Protein AF-A0A6J7KCY2-F1 (afdb_monomer)

Structure (mmCIF, N/CA/C/O backbone):
data_AF-A0A6J7KCY2-F1
#
_entry.id   AF-A0A6J7KCY2-F1
#
loop_
_atom_site.group_PDB
_atom_site.id
_atom_site.type_symbol
_atom_site.label_atom_id
_atom_site.label_alt_id
_atom_site.label_comp_id
_atom_site.label_asym_id
_atom_site.label_entity_id
_atom_site.label_seq_id
_atom_site.pdbx_PDB_ins_code
_atom_site.Cartn_x
_atom_site.Cartn_y
_atom_site.Cartn_z
_atom_site.occupancy
_atom_site.B_iso_or_equiv
_atom_site.auth_seq_id
_atom_site.auth_comp_id
_atom_site.auth_asym_id
_atom_site.auth_atom_id
_atom_site.pdbx_PDB_model_num
ATOM 1 N N . MET A 1 1 ? 3.128 -39.419 35.423 1.00 52.62 1 MET A N 1
ATOM 2 C CA . MET A 1 1 ? 1.887 -39.333 34.613 1.00 52.62 1 MET A CA 1
ATOM 3 C C . MET A 1 1 ? 1.177 -38.046 35.003 1.00 52.62 1 MET A C 1
ATOM 5 O O . MET A 1 1 ? 1.299 -37.689 36.165 1.00 52.62 1 MET A O 1
ATOM 9 N N . GLN A 1 2 ? 0.465 -37.407 34.064 1.00 46.69 2 GLN A N 1
ATOM 10 C CA . GLN A 1 2 ? 0.163 -35.960 33.963 1.00 46.69 2 GLN A CA 1
ATOM 11 C C . GLN A 1 2 ? 1.344 -35.235 33.286 1.00 46.69 2 GLN A C 1
ATOM 13 O O . GLN A 1 2 ? 2.259 -34.784 33.949 1.00 46.69 2 GLN A O 1
ATOM 18 N N . GLY A 1 3 ? 1.524 -35.272 31.964 1.00 44.16 3 GLY A N 1
ATOM 19 C CA . GLY A 1 3 ? 0.511 -35.259 30.910 1.00 44.16 3 GLY A CA 1
ATOM 20 C C . GLY A 1 3 ? 0.140 -33.823 30.548 1.00 44.16 3 GLY A C 1
ATOM 21 O O . GLY A 1 3 ? -1.040 -33.536 30.386 1.00 44.16 3 GLY A O 1
ATOM 22 N N . GLU A 1 4 ? 1.128 -32.922 30.491 1.00 51.62 4 GLU A N 1
ATOM 23 C CA . GLU A 1 4 ? 0.928 -31.575 29.969 1.00 51.62 4 GLU A CA 1
ATOM 24 C C . GLU A 1 4 ? 0.398 -31.686 28.543 1.00 51.62 4 GLU A C 1
ATOM 26 O O . GLU A 1 4 ? 1.008 -32.269 27.642 1.00 51.62 4 GLU A O 1
ATOM 31 N N . SER A 1 5 ? -0.835 -31.221 28.411 1.00 42.41 5 SER A N 1
ATOM 32 C CA . SER A 1 5 ? -1.653 -31.310 27.224 1.00 42.41 5 SER A CA 1
ATOM 33 C C . SER A 1 5 ? -0.936 -30.640 26.053 1.00 42.41 5 SER A C 1
ATOM 35 O O . SER A 1 5 ? -0.891 -29.417 25.940 1.00 42.41 5 SER A O 1
ATOM 37 N N . ARG A 1 6 ? -0.397 -31.454 25.139 1.00 50.06 6 ARG A N 1
ATOM 38 C CA . ARG A 1 6 ? 0.137 -31.052 23.824 1.00 50.06 6 ARG A CA 1
ATOM 39 C C . ARG A 1 6 ? -0.973 -30.579 22.862 1.00 50.06 6 ARG A C 1
ATOM 41 O O . ARG A 1 6 ? -0.906 -30.831 21.666 1.00 50.06 6 ARG A O 1
ATOM 48 N N . LEU A 1 7 ? -2.006 -29.914 23.380 1.00 42.19 7 LEU A N 1
ATOM 49 C CA . LEU A 1 7 ? -3.145 -29.370 22.629 1.00 42.19 7 LEU A CA 1
ATOM 50 C C . LEU A 1 7 ? -3.118 -27.839 22.526 1.00 42.19 7 LEU A C 1
ATOM 52 O O . LEU A 1 7 ? -4.078 -27.250 22.049 1.00 42.19 7 LEU A O 1
ATOM 56 N N . ALA A 1 8 ? -2.023 -27.183 22.915 1.00 47.41 8 ALA A N 1
ATOM 57 C CA . ALA A 1 8 ? -1.848 -25.744 22.695 1.00 47.41 8 ALA A CA 1
ATOM 58 C C . ALA A 1 8 ? -1.149 -25.396 21.362 1.00 47.41 8 ALA A C 1
ATOM 60 O O . ALA A 1 8 ? -0.884 -24.226 21.112 1.00 47.41 8 ALA A O 1
ATOM 61 N N . LEU A 1 9 ? -0.839 -26.377 20.500 1.00 44.78 9 LEU A N 1
ATOM 62 C CA . LEU A 1 9 ? -0.024 -26.141 19.293 1.00 44.78 9 LEU A CA 1
ATOM 63 C C . LEU A 1 9 ? -0.741 -26.396 17.954 1.00 44.78 9 LEU A C 1
ATOM 65 O O . LEU A 1 9 ? -0.124 -26.272 16.904 1.00 44.78 9 LEU A O 1
ATOM 69 N N . LEU A 1 10 ? -2.032 -26.742 17.950 1.00 41.16 10 LEU A N 1
ATOM 70 C CA . LEU A 1 10 ? -2.735 -27.156 16.721 1.00 41.16 10 LEU A CA 1
ATOM 71 C C . LEU A 1 10 ? -4.069 -26.436 16.487 1.00 41.16 10 LEU A C 1
ATOM 73 O O . LEU A 1 10 ? -4.996 -27.003 15.924 1.00 41.16 10 LEU A O 1
ATOM 77 N N . LEU A 1 11 ? -4.156 -25.165 16.885 1.00 39.88 11 LEU A N 1
ATOM 78 C CA . LEU A 1 11 ? -5.291 -24.282 16.573 1.00 39.88 11 LEU A CA 1
ATOM 79 C C . LEU A 1 11 ? -4.840 -22.891 16.085 1.00 39.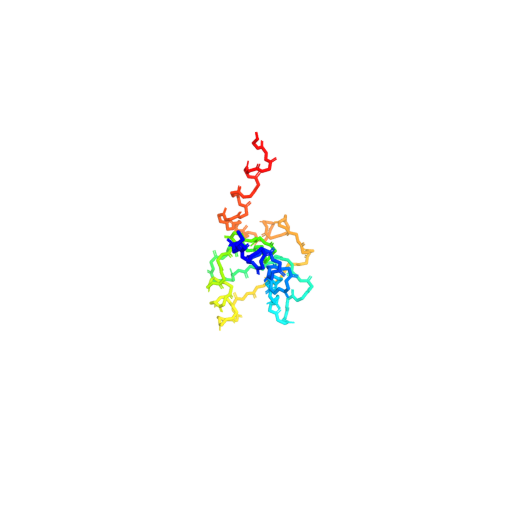88 11 LEU A C 1
ATOM 81 O O . LEU A 1 11 ? -5.555 -21.912 16.236 1.00 39.88 11 LEU A O 1
ATOM 85 N N . SER A 1 12 ? -3.659 -22.795 15.464 1.00 46.16 12 SER A N 1
ATOM 86 C CA . SER A 1 12 ? -3.222 -21.580 14.742 1.00 46.16 12 SER A CA 1
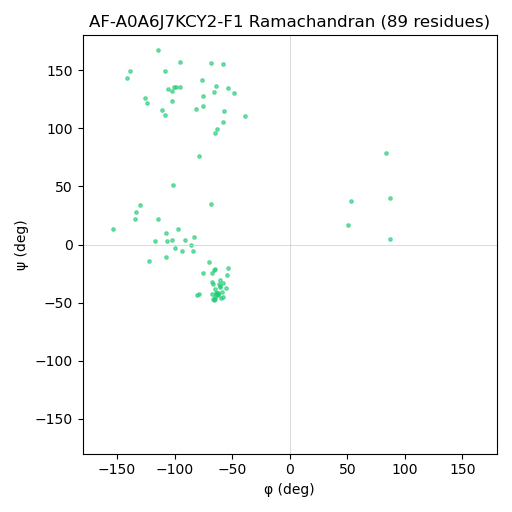ATOM 87 C C . SER A 1 12 ? -3.356 -21.704 13.216 1.00 46.16 12 SER A C 1
ATOM 89 O O . SER A 1 12 ? -2.972 -20.801 12.482 1.00 46.16 12 SER A O 1
ATOM 91 N N . LEU A 1 13 ? -3.900 -22.816 12.718 1.00 43.16 13 LEU A N 1
ATOM 92 C CA . LEU A 1 13 ? -3.958 -23.138 11.285 1.00 43.16 13 LEU A CA 1
ATOM 93 C C . LEU A 1 13 ? -5.293 -22.773 10.612 1.00 43.16 13 LEU A C 1
ATOM 95 O O . LEU A 1 13 ? -5.553 -23.226 9.504 1.00 43.16 13 LEU A O 1
ATOM 99 N N . GLY A 1 14 ? -6.147 -21.975 11.263 1.00 39.53 14 GLY A N 1
ATOM 100 C CA . GLY A 1 14 ? -7.540 -21.821 10.829 1.00 39.53 14 GLY A CA 1
ATOM 101 C C . GLY A 1 14 ? -8.053 -20.423 10.480 1.00 39.53 14 GLY A C 1
ATOM 102 O O . GLY A 1 14 ? -9.139 -20.369 9.919 1.00 39.53 14 GLY A O 1
ATOM 103 N N . PHE A 1 15 ? -7.378 -19.309 10.815 1.00 46.31 15 PHE A N 1
ATOM 104 C CA . PHE A 1 15 ? -8.101 -18.015 10.831 1.00 46.31 15 PHE A CA 1
ATOM 105 C C . PHE A 1 15 ? -7.319 -16.702 10.608 1.00 46.31 15 PHE A C 1
ATOM 107 O O . PHE A 1 15 ? -7.882 -15.641 10.846 1.00 46.31 15 PHE A O 1
ATOM 114 N N . TYR A 1 16 ? -6.065 -16.712 10.140 1.00 46.16 16 TYR A N 1
ATOM 115 C CA . TYR A 1 16 ? -5.296 -15.464 9.917 1.00 46.16 16 TYR A CA 1
ATOM 116 C C . TYR A 1 16 ? -4.952 -15.173 8.453 1.00 46.16 16 TYR A C 1
ATOM 118 O O . TYR A 1 16 ? -4.061 -14.379 8.164 1.00 46.16 16 TYR A O 1
ATOM 126 N N . ALA A 1 17 ? -5.698 -15.752 7.511 1.00 46.59 17 ALA A N 1
ATOM 127 C CA . ALA A 1 17 ? -5.868 -15.072 6.236 1.00 46.59 17 ALA A CA 1
ATOM 128 C C . ALA A 1 17 ? -6.599 -13.763 6.563 1.00 46.59 17 ALA A C 1
ATOM 130 O O . ALA A 1 17 ? -7.799 -13.797 6.842 1.00 46.59 17 ALA A O 1
ATOM 131 N N . MET A 1 18 ? -5.859 -12.647 6.649 1.00 56.03 18 MET A N 1
ATOM 132 C CA . MET A 1 18 ? -6.415 -11.291 6.689 1.00 56.03 18 MET A CA 1
ATOM 133 C C . MET A 1 18 ? -7.586 -11.2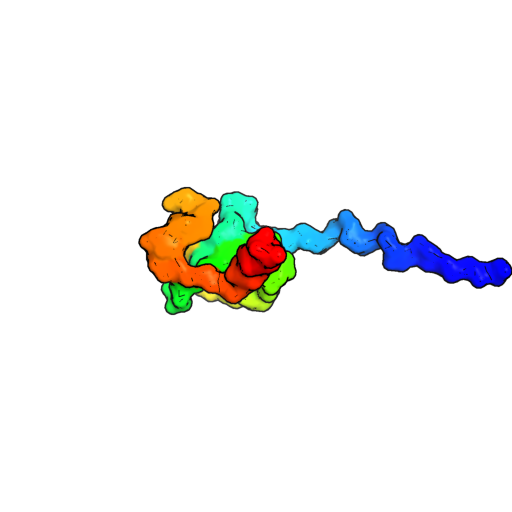94 5.719 1.00 56.03 18 MET A C 1
ATOM 135 O O . MET A 1 18 ? -7.383 -11.522 4.527 1.00 56.03 18 MET A O 1
ATOM 139 N N . SER A 1 19 ? -8.814 -11.195 6.227 1.00 57.00 19 SER A N 1
ATOM 140 C CA . SER A 1 19 ? -9.982 -11.196 5.357 1.00 57.00 19 SER A CA 1
ATOM 141 C C . SER A 1 19 ? -9.865 -9.934 4.522 1.00 57.00 19 SER A C 1
ATOM 143 O O . SER A 1 19 ? -10.155 -8.844 5.017 1.00 57.00 19 SER A O 1
ATOM 145 N N . ARG A 1 20 ? -9.315 -10.083 3.307 1.00 60.22 20 ARG A N 1
ATOM 146 C CA . ARG A 1 20 ? -9.110 -8.994 2.360 1.00 60.22 20 ARG A CA 1
ATOM 147 C C . ARG A 1 20 ? -10.433 -8.235 2.294 1.00 60.22 20 ARG A C 1
ATOM 149 O O . ARG A 1 20 ? -11.481 -8.881 2.181 1.00 60.22 20 ARG A O 1
ATOM 156 N N . PRO A 1 21 ? -10.431 -6.900 2.432 1.00 64.25 21 PRO A N 1
ATOM 157 C CA . PRO A 1 21 ? -11.676 -6.154 2.380 1.00 64.25 21 PRO A CA 1
ATOM 158 C C . PRO A 1 21 ? -12.407 -6.514 1.082 1.00 64.25 21 PRO A C 1
ATOM 160 O O . PRO A 1 21 ? -11.78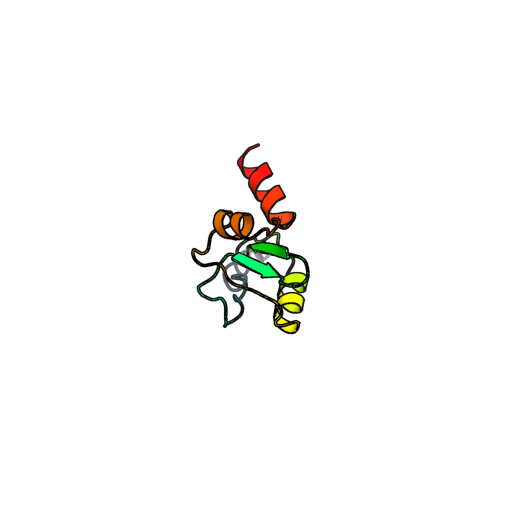1 -6.552 0.028 1.00 64.25 21 PRO A O 1
ATOM 163 N N . ILE A 1 22 ? -13.715 -6.781 1.151 1.00 57.72 22 ILE A N 1
ATOM 164 C CA . ILE A 1 22 ? -14.520 -7.412 0.077 1.00 57.72 22 ILE A CA 1
ATOM 165 C C . ILE A 1 22 ? -14.398 -6.695 -1.290 1.00 57.72 22 ILE A C 1
ATOM 167 O O . ILE A 1 22 ? -14.654 -7.275 -2.335 1.00 57.72 22 ILE A O 1
ATOM 171 N N . ARG A 1 23 ? -13.973 -5.425 -1.320 1.00 61.44 23 ARG A N 1
ATOM 172 C CA . ARG A 1 23 ? -13.738 -4.660 -2.561 1.00 61.44 23 ARG A CA 1
ATOM 173 C C . ARG A 1 23 ? -12.342 -4.841 -3.187 1.00 61.44 23 ARG A C 1
ATOM 175 O O . ARG A 1 23 ? -12.085 -4.228 -4.215 1.00 61.44 23 ARG A O 1
ATOM 182 N N . PHE A 1 24 ? -11.461 -5.638 -2.581 1.00 65.44 24 PHE A N 1
ATOM 183 C CA . PHE A 1 24 ? -10.046 -5.793 -2.953 1.00 65.44 24 PHE A CA 1
ATOM 184 C C . PHE A 1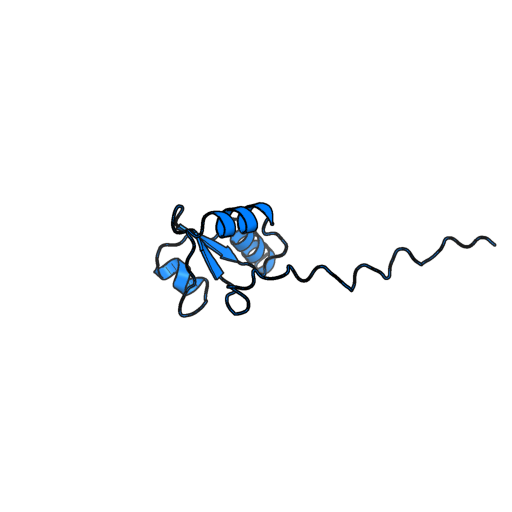 24 ? -9.600 -7.253 -2.996 1.00 65.44 24 PHE A C 1
ATOM 186 O O . PHE A 1 24 ? -8.411 -7.547 -2.905 1.00 65.44 24 PHE A O 1
ATOM 193 N N . GLU A 1 25 ? -10.536 -8.187 -3.149 1.00 69.31 25 GLU A N 1
ATOM 194 C CA . GLU A 1 25 ? -10.201 -9.610 -3.263 1.00 69.31 25 GLU A CA 1
ATOM 195 C C . GLU A 1 25 ? -9.187 -9.871 -4.392 1.00 69.31 25 GLU A C 1
ATOM 197 O O . GLU A 1 25 ? -8.373 -10.785 -4.276 1.00 69.31 25 GLU A O 1
ATOM 202 N N . GLU A 1 26 ? -9.156 -9.007 -5.413 1.00 77.19 26 GLU A N 1
ATOM 203 C CA . GLU A 1 26 ? -8.281 -9.097 -6.587 1.00 77.19 26 GLU A CA 1
ATOM 204 C C . GLU A 1 26 ? -7.121 -8.079 -6.611 1.00 77.19 26 GLU A C 1
ATOM 206 O O . GLU A 1 26 ? -6.370 -8.056 -7.584 1.00 77.19 26 GLU A O 1
ATOM 211 N N . ASN A 1 27 ? -6.944 -7.238 -5.579 1.00 85.75 27 ASN A N 1
ATOM 212 C CA . ASN A 1 27 ? -5.899 -6.204 -5.561 1.00 85.75 27 ASN A CA 1
ATOM 213 C C . ASN A 1 27 ? -4.973 -6.331 -4.346 1.00 85.75 27 ASN A C 1
ATOM 215 O O . ASN A 1 27 ? -5.416 -6.230 -3.205 1.00 85.75 27 ASN A O 1
ATOM 219 N N . GLN A 1 28 ? -3.678 -6.498 -4.606 1.00 92.25 28 GLN A N 1
ATOM 220 C CA . GLN A 1 28 ? -2.612 -6.507 -3.609 1.00 92.25 28 GLN A CA 1
ATOM 221 C C . GLN A 1 28 ? -2.211 -5.084 -3.202 1.00 92.25 28 GLN A C 1
ATOM 223 O O . GLN A 1 28 ? -2.038 -4.809 -2.013 1.00 92.25 28 GLN A O 1
ATOM 228 N N . PHE A 1 29 ? -2.070 -4.166 -4.168 1.00 94.69 29 PHE A N 1
ATOM 229 C CA . PHE A 1 29 ? -1.572 -2.818 -3.900 1.00 94.69 29 PHE A CA 1
ATOM 230 C C . PHE A 1 29 ? -2.696 -1.788 -3.871 1.00 94.69 29 PHE A C 1
ATOM 232 O O . PHE A 1 29 ? -3.417 -1.575 -4.849 1.00 94.69 29 PHE A O 1
ATOM 239 N N . VAL A 1 30 ? -2.789 -1.068 -2.753 1.00 95.12 30 VAL A N 1
ATOM 240 C CA . VAL A 1 30 ? -3.793 -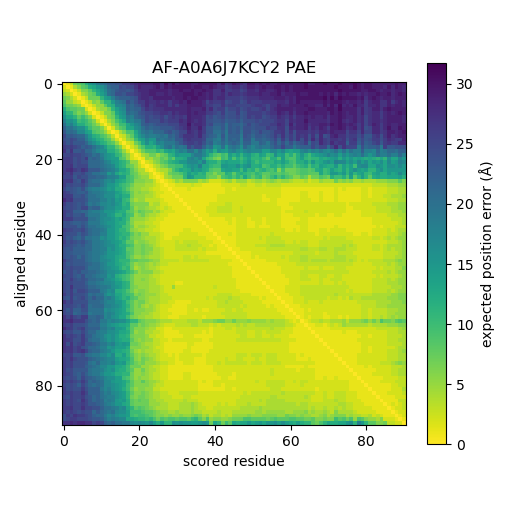0.018 -2.556 1.00 95.12 30 VAL A CA 1
ATOM 241 C C . VAL A 1 30 ? -3.118 1.282 -2.157 1.00 95.12 30 VAL A C 1
ATOM 243 O O . VAL A 1 30 ? -2.334 1.343 -1.212 1.00 95.12 30 VAL A O 1
ATOM 246 N N . GLY A 1 31 ? -3.415 2.339 -2.905 1.00 96.19 31 GLY A N 1
ATOM 247 C CA . GLY A 1 31 ? -2.916 3.680 -2.641 1.00 96.19 31 GLY A CA 1
ATOM 248 C C . GLY A 1 31 ? -3.902 4.505 -1.828 1.00 96.19 31 GLY A C 1
ATOM 249 O O . GLY A 1 31 ? -5.078 4.561 -2.177 1.00 96.19 31 GLY A O 1
ATOM 250 N N . ASP A 1 32 ? -3.430 5.220 -0.811 1.00 97.06 32 ASP A N 1
ATOM 251 C CA . ASP A 1 32 ? -4.188 6.299 -0.175 1.00 97.06 32 ASP A CA 1
ATOM 252 C C . ASP A 1 32 ? -4.069 7.583 -1.003 1.00 97.06 32 ASP A C 1
ATOM 254 O O . ASP A 1 32 ? -2.988 8.160 -1.160 1.00 97.06 32 ASP A O 1
ATOM 258 N N . LYS A 1 33 ? -5.203 8.061 -1.522 1.00 96.69 33 LYS A N 1
ATOM 259 C CA . LYS A 1 33 ? -5.280 9.262 -2.365 1.00 96.69 33 LYS A CA 1
ATOM 260 C C . LYS A 1 33 ? -4.922 10.540 -1.599 1.00 96.69 33 LYS A C 1
ATOM 262 O O . LYS A 1 33 ? -4.577 11.534 -2.232 1.00 96.69 33 LYS A O 1
ATOM 267 N N . ARG A 1 34 ? -5.023 10.538 -0.265 1.00 96.50 34 ARG A N 1
ATOM 268 C CA . ARG A 1 34 ? -4.756 11.701 0.599 1.00 96.50 34 ARG A CA 1
ATOM 269 C C . ARG A 1 34 ? -3.259 11.914 0.796 1.00 96.50 34 ARG A C 1
ATOM 271 O O . ARG A 1 34 ? -2.789 13.046 0.755 1.00 96.50 34 ARG A O 1
ATOM 278 N N . SER A 1 35 ? -2.526 10.824 1.005 1.00 96.81 35 SER A N 1
ATOM 279 C CA . SER A 1 35 ? -1.109 10.836 1.386 1.00 96.81 35 SER A CA 1
ATOM 280 C C . SER A 1 35 ? -0.158 10.410 0.260 1.00 96.81 35 SER A C 1
ATOM 282 O O . SER A 1 35 ? 1.052 10.596 0.387 1.00 96.81 35 SER A O 1
ATOM 284 N N . GLN A 1 36 ? -0.684 9.866 -0.845 1.00 97.56 36 GLN A N 1
ATOM 285 C CA . GLN A 1 36 ? 0.088 9.231 -1.920 1.00 97.56 36 GLN A CA 1
ATOM 286 C C . GLN A 1 36 ? 1.031 8.134 -1.401 1.00 97.56 36 GLN A C 1
ATOM 288 O O . GLN A 1 36 ? 2.151 7.962 -1.889 1.00 97.56 36 GLN A O 1
ATOM 293 N N . ILE A 1 37 ? 0.578 7.377 -0.401 1.00 98.00 37 ILE A N 1
ATOM 294 C CA . ILE A 1 37 ? 1.268 6.186 0.099 1.00 98.00 37 ILE A CA 1
ATOM 295 C C . ILE A 1 37 ? 0.604 4.944 -0.483 1.00 98.00 37 ILE A C 1
ATOM 297 O O . ILE A 1 37 ? -0.621 4.872 -0.540 1.00 98.00 37 ILE A O 1
ATOM 301 N N . VAL A 1 38 ? 1.407 3.983 -0.942 1.00 97.62 38 VAL A N 1
ATOM 302 C CA . VAL A 1 38 ? 0.933 2.658 -1.358 1.00 97.62 38 VAL A CA 1
ATOM 303 C C . VAL A 1 38 ? 1.217 1.630 -0.271 1.00 97.62 38 VAL A C 1
ATOM 305 O O . VAL A 1 38 ? 2.332 1.550 0.256 1.00 97.62 38 VAL A O 1
ATOM 308 N N . TYR A 1 39 ? 0.188 0.855 0.040 1.00 96.38 39 TYR A N 1
ATOM 309 C CA . TYR A 1 39 ? 0.196 -0.258 0.973 1.00 96.38 39 TYR A CA 1
ATOM 310 C C . TYR A 1 39 ? 0.101 -1.574 0.200 1.00 96.38 39 TYR A C 1
ATOM 312 O O . TYR A 1 39 ? -0.502 -1.625 -0.872 1.00 96.38 39 TYR A O 1
ATOM 320 N N . ASP A 1 40 ? 0.705 -2.618 0.757 1.00 94.88 40 ASP A N 1
ATOM 321 C CA . ASP A 1 40 ? 0.612 -3.991 0.268 1.00 94.88 40 ASP A CA 1
ATOM 322 C C . ASP A 1 40 ? -0.245 -4.771 1.264 1.00 94.88 40 ASP A C 1
ATOM 324 O O . ASP A 1 40 ? 0.150 -4.947 2.419 1.00 94.88 40 ASP A O 1
ATOM 328 N N . LEU A 1 41 ? -1.443 -5.159 0.828 1.00 91.56 41 LEU A N 1
ATOM 329 C CA . LEU A 1 41 ? -2.431 -5.827 1.672 1.00 91.56 41 LEU A CA 1
ATOM 330 C C . LEU A 1 41 ? -2.026 -7.253 2.055 1.00 91.56 41 LEU A C 1
ATOM 332 O O . LEU A 1 41 ? -2.600 -7.808 2.991 1.00 91.56 41 LEU A O 1
ATOM 336 N N . ASP A 1 42 ? -1.042 -7.830 1.365 1.00 90.12 42 ASP A N 1
ATOM 337 C CA . ASP A 1 42 ? -0.569 -9.184 1.632 1.00 90.12 42 ASP A CA 1
ATOM 338 C C . ASP A 1 42 ? 0.621 -9.210 2.595 1.00 90.12 42 ASP A C 1
ATOM 340 O O . ASP A 1 42 ? 1.032 -10.289 3.026 1.00 90.12 42 ASP A O 1
ATOM 344 N N . LEU A 1 43 ? 1.166 -8.048 2.980 1.00 90.81 43 LEU A N 1
ATOM 345 C CA . LEU A 1 43 ? 2.252 -7.988 3.954 1.00 90.81 43 LEU A CA 1
ATOM 346 C C . LEU A 1 43 ? 1.741 -8.240 5.378 1.00 90.81 43 LEU A C 1
ATOM 348 O O . LEU A 1 43 ? 1.007 -7.409 5.917 1.00 90.81 43 LEU A O 1
ATOM 352 N N . PRO A 1 44 ? 2.222 -9.293 6.070 1.00 88.31 44 PRO A N 1
ATOM 353 C CA . PRO A 1 44 ? 1.821 -9.568 7.452 1.00 88.31 44 PRO A CA 1
ATOM 354 C C . PRO A 1 44 ? 2.261 -8.487 8.448 1.00 88.31 44 PRO A C 1
ATOM 356 O O . PRO A 1 44 ? 1.720 -8.399 9.545 1.00 88.31 44 PRO A O 1
ATOM 359 N N . SER A 1 45 ? 3.271 -7.690 8.086 1.00 89.31 45 SER A N 1
ATOM 360 C CA . SER A 1 45 ? 3.797 -6.585 8.892 1.00 89.31 45 SER A CA 1
ATOM 361 C C . SER A 1 45 ? 3.013 -5.280 8.724 1.00 89.31 45 SER A C 1
ATOM 363 O O . SER A 1 45 ? 3.315 -4.299 9.408 1.00 89.31 45 SER A O 1
ATOM 365 N N . LEU A 1 46 ? 2.036 -5.230 7.810 1.00 91.44 46 LEU A N 1
ATOM 366 C CA . LEU A 1 46 ? 1.163 -4.073 7.672 1.00 91.44 46 LEU A CA 1
ATOM 367 C C . LEU A 1 46 ? 0.141 -4.051 8.813 1.00 91.44 46 LEU A C 1
ATOM 369 O O . LEU A 1 46 ? -0.569 -5.024 9.056 1.00 91.44 46 LEU A O 1
ATOM 373 N N . ASP A 1 47 ? 0.064 -2.912 9.497 1.00 91.31 47 ASP A N 1
ATOM 374 C CA . ASP A 1 47 ? -0.891 -2.706 10.580 1.00 91.31 47 ASP A CA 1
ATOM 375 C C . ASP A 1 47 ? -2.332 -2.712 10.050 1.00 91.31 47 ASP A C 1
ATOM 377 O O . ASP A 1 47 ? -2.661 -2.020 9.080 1.00 91.31 47 ASP A O 1
ATOM 381 N N . LYS A 1 48 ? -3.203 -3.479 10.710 1.00 87.25 48 LYS A N 1
ATOM 382 C CA . LYS A 1 48 ? -4.611 -3.601 10.338 1.00 87.25 48 LYS A CA 1
ATOM 383 C C . LYS A 1 48 ? -5.366 -2.287 10.539 1.00 87.25 48 LYS A C 1
ATOM 385 O O . LYS A 1 48 ? -6.247 -1.988 9.738 1.00 87.25 48 LYS A O 1
ATOM 390 N N . GLU A 1 49 ? -5.011 -1.489 11.546 1.00 90.19 49 GLU A N 1
ATOM 391 C CA . GLU A 1 49 ? -5.684 -0.208 11.809 1.00 90.19 49 GLU A CA 1
ATOM 392 C C . GLU A 1 49 ? -5.537 0.762 10.628 1.00 90.19 49 GLU A C 1
ATOM 394 O O . GLU A 1 49 ? -6.475 1.481 10.291 1.00 90.19 49 GLU A O 1
ATOM 399 N N . ILE A 1 50 ? -4.396 0.715 9.931 1.00 91.69 50 ILE A N 1
ATOM 400 C CA . ILE A 1 50 ? -4.156 1.505 8.716 1.00 91.69 50 ILE A CA 1
ATOM 401 C C . ILE A 1 50 ? -5.112 1.081 7.598 1.00 91.69 50 ILE A C 1
ATOM 403 O O . ILE A 1 50 ? -5.647 1.928 6.884 1.00 91.69 50 ILE A O 1
ATOM 407 N N . ILE A 1 51 ? -5.327 -0.227 7.431 1.00 89.19 51 ILE A N 1
ATOM 408 C CA . ILE A 1 51 ? -6.248 -0.754 6.419 1.00 89.19 51 ILE A CA 1
ATOM 409 C C . ILE A 1 51 ? -7.675 -0.335 6.770 1.00 89.19 51 ILE A C 1
ATOM 411 O O . ILE A 1 51 ? -8.377 0.183 5.906 1.00 89.19 51 ILE A O 1
ATOM 415 N N . ASP A 1 52 ? -8.092 -0.515 8.024 1.00 90.00 52 ASP A N 1
ATOM 416 C CA . ASP A 1 52 ? -9.437 -0.165 8.482 1.00 90.00 52 ASP A CA 1
ATOM 417 C C . ASP A 1 52 ? -9.726 1.337 8.278 1.00 90.00 52 ASP A C 1
ATOM 419 O O . ASP A 1 52 ? -10.753 1.685 7.693 1.00 90.00 52 ASP A O 1
ATOM 423 N N . GLU A 1 53 ? -8.794 2.221 8.650 1.00 92.06 53 GLU A N 1
ATOM 424 C CA . GLU A 1 53 ? -8.909 3.673 8.438 1.00 92.06 53 GLU A CA 1
ATOM 425 C C . GLU A 1 53 ? -8.951 4.035 6.946 1.00 92.06 53 GLU A C 1
ATOM 427 O O . GLU A 1 53 ? -9.754 4.864 6.505 1.00 92.06 53 GLU A O 1
ATOM 432 N N . LEU A 1 54 ? -8.117 3.383 6.130 1.00 91.38 54 LEU A N 1
ATOM 433 C CA . LEU A 1 54 ? -8.114 3.591 4.687 1.00 91.38 54 LEU A CA 1
ATOM 434 C C . LEU A 1 54 ? -9.459 3.191 4.067 1.00 91.38 54 LEU A C 1
ATOM 436 O O . LEU A 1 54 ? -9.978 3.931 3.225 1.00 91.38 54 LEU A O 1
ATOM 440 N N . MET A 1 55 ? -10.039 2.068 4.502 1.00 88.50 55 MET A N 1
ATOM 441 C CA . MET A 1 55 ? -11.360 1.611 4.065 1.00 88.50 55 MET A CA 1
ATOM 442 C C . MET A 1 55 ? -12.464 2.572 4.505 1.00 88.50 55 MET A C 1
ATOM 444 O O . MET A 1 55 ? -13.286 2.954 3.672 1.00 88.50 55 MET A O 1
ATOM 448 N N . GLU A 1 56 ? -12.460 3.000 5.770 1.00 91.12 56 GLU A N 1
ATOM 449 C CA . GLU A 1 56 ? -13.431 3.954 6.320 1.00 91.12 56 GLU A CA 1
ATOM 450 C C . GLU A 1 56 ? -13.382 5.304 5.593 1.00 91.12 56 GLU A C 1
ATOM 452 O O . GLU A 1 56 ? -14.415 5.920 5.335 1.00 91.12 56 GLU A O 1
ATOM 457 N N . SER A 1 57 ? -12.190 5.750 5.191 1.00 93.12 57 SER A N 1
ATOM 458 C CA . SER A 1 57 ? -12.035 7.009 4.460 1.00 93.12 57 SER A CA 1
ATOM 459 C C . SER A 1 57 ? -12.651 6.983 3.054 1.00 93.12 57 SER A C 1
ATOM 461 O O . SER A 1 57 ? -12.917 8.042 2.476 1.00 93.12 57 SER A O 1
ATOM 463 N N . GLU A 1 58 ? -12.790 5.796 2.449 1.00 91.69 58 GLU A N 1
ATOM 464 C CA . GLU A 1 58 ? -13.122 5.586 1.030 1.00 91.69 58 GLU A CA 1
ATOM 465 C C . GLU A 1 58 ? -12.230 6.393 0.052 1.00 91.69 58 GLU A C 1
ATOM 467 O O . GLU A 1 58 ? -12.537 6.590 -1.134 1.00 91.69 58 GLU A O 1
ATOM 472 N N . LYS A 1 59 ? -11.078 6.888 0.526 1.00 93.94 59 LYS A N 1
ATOM 473 C CA . LYS A 1 59 ? -10.114 7.675 -0.250 1.00 93.94 59 LYS A CA 1
ATOM 474 C C . LYS A 1 59 ? -8.931 6.824 -0.687 1.00 93.94 59 LYS A C 1
ATOM 476 O O . LYS A 1 59 ? -7.788 7.254 -0.617 1.00 93.94 59 LYS A O 1
ATOM 481 N N . PHE A 1 60 ? -9.220 5.686 -1.303 1.00 93.88 60 PHE A N 1
ATOM 482 C CA . PHE A 1 60 ? -8.210 4.792 -1.867 1.00 93.88 60 PHE A CA 1
ATOM 483 C C . PHE A 1 60 ? -8.268 4.666 -3.398 1.00 93.88 60 PHE A C 1
ATOM 485 O O . PHE A 1 60 ? -9.236 5.090 -4.042 1.00 93.88 60 PHE A O 1
ATOM 492 N N . ILE A 1 61 ? -7.231 4.077 -3.990 1.00 94.56 61 ILE A N 1
ATOM 493 C CA . ILE A 1 61 ? -7.159 3.7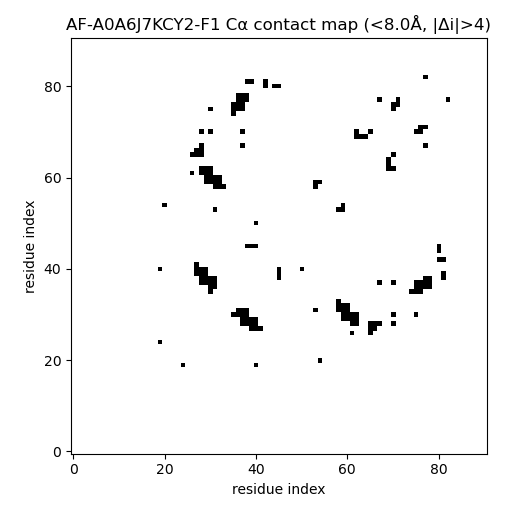16 -5.409 1.00 94.56 61 ILE A CA 1
ATOM 494 C C . ILE A 1 61 ? -6.450 2.366 -5.592 1.00 94.56 61 ILE A C 1
ATOM 496 O O . ILE A 1 61 ? -5.482 2.079 -4.891 1.00 94.56 61 ILE A O 1
ATOM 500 N N . CYS A 1 62 ? -6.917 1.569 -6.554 1.00 93.94 62 CYS A N 1
ATOM 501 C CA . CYS A 1 62 ? -6.207 0.387 -7.052 1.00 93.94 62 CYS A CA 1
ATOM 502 C C . CYS A 1 62 ? -5.393 0.746 -8.297 1.00 93.94 62 CYS A C 1
ATOM 504 O O . CYS A 1 62 ? -5.720 1.695 -9.019 1.00 93.94 62 CYS A O 1
ATOM 506 N N . PHE A 1 63 ? -4.362 -0.036 -8.596 1.00 93.31 63 PHE A N 1
ATOM 507 C CA . PHE A 1 63 ? -3.500 0.224 -9.741 1.00 93.31 63 PHE A CA 1
ATOM 508 C C . PHE A 1 63 ? -3.771 -0.758 -10.885 1.00 93.31 63 PHE A C 1
ATOM 510 O O . PHE A 1 63 ? -3.879 -1.956 -10.673 1.00 93.31 63 PHE A O 1
ATOM 517 N N . GLY A 1 64 ? -3.878 -0.249 -12.117 1.00 91.00 64 GLY A N 1
ATOM 518 C CA . GLY A 1 64 ? -3.795 -1.061 -13.335 1.00 91.00 64 GLY A CA 1
ATOM 519 C C . GLY A 1 64 ? -2.505 -0.750 -14.104 1.00 91.00 64 GLY A C 1
ATOM 520 O O . GLY A 1 64 ? -2.398 0.398 -14.550 1.00 91.00 64 GLY A O 1
ATOM 521 N N . PRO A 1 65 ? -1.557 -1.701 -14.264 1.00 93.75 65 PRO A N 1
ATOM 522 C CA . PRO A 1 65 ? -1.524 -3.038 -13.647 1.00 93.75 65 PRO A CA 1
ATOM 523 C C . PRO A 1 65 ? -1.288 -2.989 -12.125 1.00 93.75 65 PRO A C 1
ATOM 525 O O . PRO A 1 65 ? -0.701 -2.030 -11.623 1.00 93.75 65 PRO A O 1
ATOM 528 N N . ASP A 1 66 ? -1.712 -4.029 -11.402 1.00 94.50 66 ASP A N 1
ATOM 529 C CA . ASP A 1 66 ? -1.599 -4.102 -9.937 1.00 94.50 66 ASP A CA 1
ATOM 530 C C . ASP A 1 66 ? -0.177 -4.478 -9.510 1.00 94.50 66 ASP A C 1
ATOM 532 O O . ASP A 1 66 ? 0.146 -5.623 -9.211 1.00 94.50 66 ASP A O 1
ATOM 536 N N . THR A 1 67 ? 0.723 -3.503 -9.593 1.00 95.19 67 THR A N 1
ATOM 537 C CA . THR A 1 67 ? 2.136 -3.685 -9.263 1.00 95.19 67 THR A CA 1
ATOM 538 C C . THR A 1 67 ? 2.657 -2.482 -8.497 1.00 95.19 67 THR A C 1
ATOM 540 O O . THR A 1 67 ? 2.270 -1.337 -8.754 1.00 95.19 67 THR A O 1
ATOM 543 N N . LEU A 1 68 ? 3.630 -2.715 -7.617 1.00 95.56 68 LEU A N 1
ATOM 544 C CA . LEU A 1 68 ? 4.327 -1.632 -6.928 1.00 95.56 68 LEU A CA 1
ATOM 545 C C . LEU A 1 68 ? 5.003 -0.654 -7.905 1.00 95.56 68 LEU A C 1
ATOM 547 O O . LEU A 1 68 ? 5.071 0.548 -7.641 1.00 95.56 68 LEU A O 1
ATOM 551 N N . ASN A 1 69 ? 5.491 -1.149 -9.046 1.00 97.25 69 ASN A N 1
ATOM 552 C CA . ASN A 1 69 ? 6.088 -0.306 -10.081 1.00 97.25 69 ASN A CA 1
ATOM 553 C C . ASN A 1 69 ? 5.064 0.666 -10.671 1.00 97.25 69 ASN A C 1
ATOM 555 O O . ASN A 1 69 ? 5.376 1.844 -10.825 1.00 97.25 69 ASN A O 1
ATOM 559 N N . GLU A 1 70 ? 3.838 0.214 -10.936 1.00 97.56 70 GLU A N 1
ATOM 560 C CA . GLU A 1 70 ? 2.778 1.101 -11.416 1.00 97.56 70 GLU A CA 1
ATOM 561 C C . GLU A 1 70 ? 2.408 2.161 -10.376 1.00 97.56 70 GLU A C 1
ATOM 563 O O . GLU A 1 70 ? 2.270 3.338 -10.710 1.00 97.56 70 GLU A O 1
ATOM 568 N N . ALA A 1 71 ? 2.312 1.783 -9.099 1.00 97.50 71 ALA A N 1
ATOM 569 C CA . ALA A 1 71 ? 2.065 2.742 -8.027 1.00 97.50 71 ALA A CA 1
ATOM 570 C C . ALA A 1 71 ? 3.150 3.835 -7.983 1.00 97.50 71 ALA A C 1
ATOM 572 O O . ALA A 1 71 ? 2.838 5.028 -7.933 1.00 97.50 71 ALA A O 1
ATOM 573 N N . ARG A 1 72 ? 4.425 3.442 -8.095 1.00 97.12 72 ARG A N 1
ATOM 574 C CA . ARG A 1 72 ? 5.565 4.371 -8.170 1.00 97.12 72 ARG A CA 1
ATOM 575 C C . ARG A 1 72 ? 5.497 5.273 -9.402 1.00 97.12 72 ARG A C 1
ATOM 577 O O . ARG A 1 72 ? 5.703 6.477 -9.272 1.00 97.12 72 ARG A O 1
ATOM 584 N N . ASN A 1 73 ? 5.150 4.726 -10.568 1.00 97.44 73 ASN A N 1
ATOM 585 C CA . ASN A 1 73 ? 4.968 5.504 -11.798 1.00 97.44 73 ASN A CA 1
ATOM 586 C C . ASN A 1 73 ? 3.856 6.558 -11.652 1.00 97.44 73 ASN A C 1
ATOM 588 O O . ASN A 1 73 ? 3.947 7.633 -12.240 1.00 97.44 73 ASN A O 1
ATOM 592 N N . ARG A 1 74 ? 2.839 6.289 -10.820 1.00 96.94 74 ARG A N 1
ATOM 593 C CA . ARG A 1 74 ? 1.777 7.243 -10.453 1.00 96.94 74 ARG A CA 1
ATOM 594 C C . ARG A 1 74 ? 2.147 8.204 -9.312 1.00 96.94 74 ARG A C 1
ATOM 596 O O . ARG A 1 74 ? 1.289 8.959 -8.862 1.00 96.94 74 ARG A O 1
ATOM 603 N N . GLY A 1 75 ? 3.396 8.193 -8.845 1.00 97.81 75 GLY A N 1
ATOM 604 C CA . GLY A 1 75 ? 3.903 9.087 -7.800 1.00 97.81 75 GLY A CA 1
ATOM 605 C C . GLY A 1 75 ? 3.695 8.596 -6.366 1.00 97.81 75 GLY A C 1
ATOM 606 O O . GLY A 1 75 ? 4.040 9.317 -5.430 1.00 97.81 75 GLY A O 1
ATOM 607 N N . TYR A 1 76 ? 3.176 7.380 -6.167 1.00 98.19 76 TYR A N 1
ATOM 608 C CA . TYR A 1 76 ? 2.976 6.836 -4.826 1.00 98.19 76 TYR A CA 1
ATOM 609 C C . TYR A 1 76 ? 4.294 6.361 -4.214 1.00 98.19 76 TYR A C 1
ATOM 611 O O . TYR A 1 76 ? 5.144 5.759 -4.878 1.00 98.19 76 TYR A O 1
ATOM 619 N N . LYS A 1 77 ? 4.450 6.597 -2.912 1.00 98.12 77 LYS A N 1
ATOM 620 C CA . LYS A 1 77 ? 5.604 6.140 -2.133 1.00 98.12 77 LYS A CA 1
ATOM 621 C C . LYS A 1 77 ? 5.249 4.856 -1.377 1.00 98.12 77 LYS A C 1
ATOM 623 O O . LYS A 1 77 ? 4.181 4.804 -0.770 1.00 98.12 77 LYS A O 1
ATOM 628 N N . PRO A 1 78 ? 6.121 3.833 -1.372 1.00 97.25 78 PRO A N 1
ATOM 629 C CA . PRO A 1 78 ? 5.872 2.617 -0.607 1.00 97.25 78 PRO A CA 1
ATOM 630 C C . PRO A 1 78 ? 5.830 2.913 0.890 1.00 97.25 78 PRO A C 1
ATOM 632 O O . PRO A 1 78 ? 6.691 3.632 1.412 1.00 97.25 78 PRO A O 1
ATOM 635 N N . HIS A 1 79 ? 4.856 2.322 1.576 1.00 97.62 79 HIS A N 1
ATOM 636 C CA . HIS A 1 79 ? 4.830 2.292 3.030 1.00 97.62 79 HIS A CA 1
ATOM 637 C C . HIS A 1 79 ? 6.096 1.622 3.593 1.00 97.62 79 HIS A C 1
ATOM 639 O O . HIS A 1 79 ? 6.736 0.802 2.928 1.00 97.62 79 HIS A O 1
ATOM 645 N N . LYS A 1 80 ? 6.465 1.963 4.836 1.00 96.75 80 LYS A N 1
ATOM 646 C CA . LYS A 1 80 ? 7.682 1.445 5.483 1.00 96.75 80 LYS A CA 1
ATOM 647 C C . LYS A 1 80 ? 7.733 -0.087 5.521 1.00 96.75 80 LYS A C 1
ATOM 649 O O . LYS A 1 80 ? 8.790 -0.632 5.245 1.00 96.75 80 LYS A O 1
ATOM 654 N N . SER A 1 81 ? 6.596 -0.759 5.724 1.00 94.88 81 SER A N 1
ATOM 655 C CA . SER A 1 81 ? 6.520 -2.227 5.793 1.00 94.88 81 SER A CA 1
ATOM 656 C C . SER A 1 81 ? 6.979 -2.908 4.501 1.00 94.88 81 SER A C 1
ATOM 658 O O . SER A 1 81 ? 7.640 -3.939 4.551 1.00 94.88 81 SER A O 1
ATOM 660 N N . ILE A 1 82 ? 6.693 -2.305 3.340 1.00 95.38 82 ILE A N 1
ATOM 661 C CA . ILE A 1 82 ? 7.148 -2.802 2.032 1.00 95.38 82 ILE A CA 1
ATOM 662 C C . ILE A 1 82 ? 8.665 -2.674 1.916 1.00 95.38 82 ILE A C 1
ATOM 664 O O . ILE A 1 82 ? 9.332 -3.584 1.435 1.00 95.38 82 ILE A O 1
ATOM 668 N N . ARG A 1 83 ? 9.216 -1.539 2.358 1.00 93.31 83 ARG A N 1
ATOM 669 C CA . ARG A 1 83 ? 10.662 -1.286 2.313 1.00 93.31 83 ARG A CA 1
ATOM 670 C C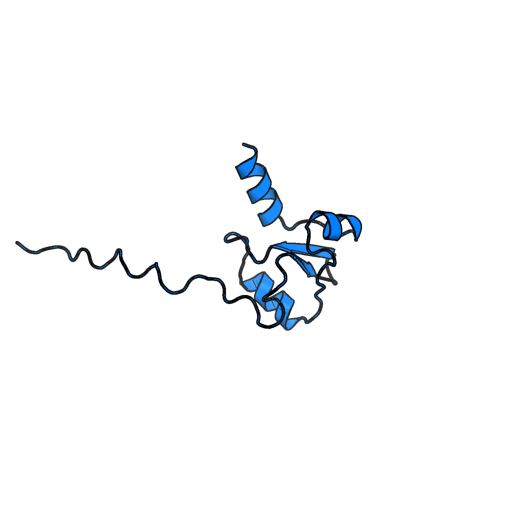 . ARG A 1 83 ? 11.408 -2.230 3.247 1.00 93.31 83 ARG A C 1
ATOM 672 O O . ARG A 1 83 ? 12.352 -2.863 2.815 1.00 93.31 83 ARG A O 1
ATOM 679 N N . GLU A 1 84 ? 10.927 -2.375 4.478 1.00 93.12 84 GLU A N 1
ATOM 680 C CA . GLU A 1 84 ? 11.487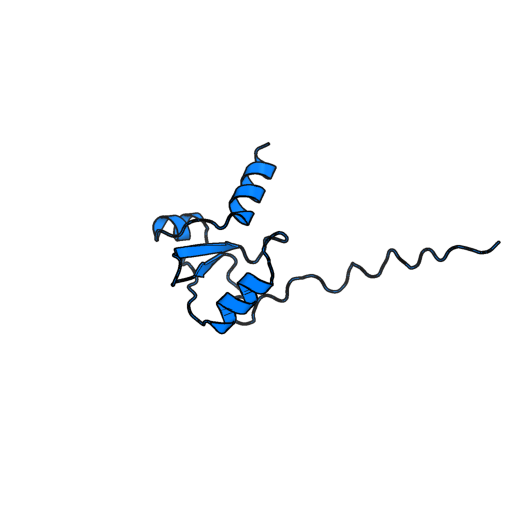 -3.292 5.475 1.00 93.12 84 GLU A CA 1
ATOM 681 C C . GLU A 1 84 ? 11.462 -4.746 4.982 1.00 93.12 84 GLU A C 1
ATOM 683 O O . GLU A 1 84 ? 12.445 -5.462 5.149 1.00 93.12 84 GLU A O 1
ATOM 688 N N . SER A 1 85 ? 10.379 -5.171 4.317 1.00 92.19 85 SER A N 1
ATOM 689 C CA . SER A 1 85 ? 10.302 -6.501 3.701 1.00 92.19 85 SER A CA 1
ATOM 690 C C . SER A 1 85 ? 11.307 -6.667 2.558 1.00 92.19 85 SER A C 1
ATOM 692 O O . SER A 1 85 ? 12.001 -7.675 2.504 1.00 92.19 85 SER A O 1
ATOM 694 N N . GLN A 1 86 ? 11.429 -5.673 1.670 1.00 89.56 86 GLN A N 1
ATOM 695 C CA . GLN A 1 86 ? 12.411 -5.690 0.579 1.00 89.56 86 GLN A CA 1
ATOM 696 C C . GLN A 1 86 ? 13.847 -5.716 1.111 1.00 89.56 86 GLN A C 1
ATOM 698 O O . GLN A 1 86 ? 14.678 -6.461 0.603 1.00 89.56 86 GLN A O 1
ATOM 703 N N . ASP A 1 87 ? 14.147 -4.926 2.139 1.00 90.25 87 ASP A N 1
ATOM 704 C CA . ASP A 1 87 ? 15.473 -4.883 2.752 1.00 90.25 87 ASP A CA 1
ATOM 705 C C . ASP A 1 87 ? 15.814 -6.233 3.410 1.00 90.25 87 ASP A C 1
ATOM 707 O O . ASP A 1 87 ? 16.942 -6.701 3.281 1.00 90.25 87 ASP A O 1
ATOM 711 N N . ALA A 1 88 ? 14.839 -6.897 4.044 1.00 85.94 88 ALA A N 1
ATOM 712 C CA . ALA A 1 88 ? 15.012 -8.227 4.631 1.00 85.94 88 ALA A CA 1
ATOM 713 C C . ALA A 1 88 ? 15.234 -9.339 3.588 1.00 85.94 88 ALA A C 1
ATOM 715 O O . ALA A 1 88 ? 15.944 -10.297 3.874 1.00 85.94 88 ALA A O 1
ATOM 716 N N . GLU A 1 89 ? 14.652 -9.226 2.390 1.00 85.00 89 GLU A N 1
ATOM 717 C CA . GLU A 1 89 ? 14.875 -10.179 1.289 1.00 85.00 89 GLU A CA 1
ATOM 718 C C . GLU A 1 89 ? 16.241 -10.009 0.605 1.00 85.00 89 GLU A C 1
ATOM 720 O O . GLU A 1 89 ? 16.741 -10.949 -0.010 1.00 85.00 89 GLU A O 1
ATOM 725 N N . ASN A 1 90 ? 16.836 -8.815 0.684 1.00 81.19 90 ASN A N 1
ATOM 726 C CA . ASN A 1 90 ? 18.115 -8.489 0.043 1.00 81.19 90 ASN A CA 1
ATOM 727 C C . ASN A 1 90 ? 19.325 -8.541 0.999 1.00 81.19 90 ASN A C 1
ATOM 729 O O . ASN A 1 90 ? 20.448 -8.295 0.550 1.00 81.19 90 ASN A O 1
ATOM 733 N N . ALA A 1 91 ? 19.101 -8.807 2.289 1.00 72.31 91 ALA A N 1
ATOM 734 C CA . ALA A 1 91 ? 20.130 -8.928 3.327 1.00 72.31 91 ALA A CA 1
ATOM 735 C C . ALA A 1 91 ? 20.683 -10.358 3.429 1.00 72.31 91 ALA A C 1
ATOM 737 O O . ALA A 1 91 ? 21.914 -10.484 3.629 1.00 72.31 91 ALA A O 1
#

Organism: NCBI:txid449393

Foldseek 3Di:
DDDDDPPPPPPPPPDPPPPPPPVDPPAQWKAQQVQLAIDGPPQPPDDVVVVVVSVVVVRMDAFVVRDPVRSVVVVHDYDPSVVVVVVVVVD

Solvent-accessible surface area (backbone atoms only — not comparable to full-atom values): 5845 Å² total; per-residue (Å²): 134,87,76,81,72,87,74,84,79,80,80,81,87,78,78,77,73,73,78,58,58,88,92,35,78,90,51,54,41,42,30,35,69,87,77,39,35,31,43,55,74,79,45,88,77,50,61,63,67,60,53,53,51,46,58,74,63,70,44,58,46,76,45,90,62,74,41,72,66,47,40,43,75,73,67,28,43,73,36,67,56,60,52,55,51,52,53,65,76,74,106

pLDDT: mean 81.17, std 19.84, range [39.53, 98.19]

Radius of gyration: 17.31 Å; Cα contacts (8 Å, |Δi|>4): 88; chains: 1; bounding box: 35×51×48 Å

Mean predicted aligned error: 10.11 Å

Sequence (91 aa):
MQGESRLALLLSLGFYAMSRPIRFEENQFVGDKRSQIVYDLDLPSLDKEIIDELMESEKFICFGPDTLNEARNRGYKPHKSIRESQDAENA

Secondary structure (DSSP, 8-state):
-----TTSSSSSSSS-S----TT-TT-SEEEETTTTEEEETT-TTS-HHHHHHHHHHT-EEE-SS-SHHHHHHTTPEEPHHHHHHHHHHH-